Protein AF-A0A920V696-F1 (afdb_monomer)

Secondary structure (DSSP, 8-state):
-HHHHHHHHHHHHHHHS-PPP----SEEEHHHHHHTT-TTTTGGGS-BPTT-TTEEE-SSTHHHHHHTTTT--B-TTS-B-

Structure (mmCIF, N/CA/C/O backbone):
data_AF-A0A920V696-F1
#
_entry.id   AF-A0A920V696-F1
#
loop_
_atom_site.group_PDB
_atom_site.id
_atom_site.type_symbol
_atom_site.label_atom_id
_atom_site.label_alt_id
_atom_site.label_comp_id
_atom_site.label_asym_id
_atom_site.label_entity_id
_atom_site.label_seq_id
_atom_site.pdbx_PDB_ins_code
_atom_site.Cartn_x
_atom_site.Cartn_y
_atom_site.Cartn_z
_atom_site.occupancy
_atom_site.B_iso_or_equiv
_atom_site.auth_seq_id
_atom_site.auth_comp_id
_atom_site.auth_asym_id
_atom_site.auth_atom_id
_atom_site.pdbx_PDB_model_num
ATOM 1 N N . MET A 1 1 ? 23.486 6.476 1.799 1.00 88.31 1 MET A N 1
ATOM 2 C CA . MET A 1 1 ? 23.315 5.044 1.476 1.00 88.31 1 MET A CA 1
ATOM 3 C C . MET A 1 1 ? 21.841 4.639 1.413 1.00 88.31 1 MET A C 1
ATOM 5 O O . MET A 1 1 ? 21.435 4.221 0.344 1.00 88.31 1 MET A O 1
ATOM 9 N N . HIS A 1 2 ? 21.022 4.860 2.457 1.00 96.38 2 HIS A N 1
ATOM 10 C CA . HIS A 1 2 ? 19.584 4.501 2.482 1.00 96.38 2 HIS A CA 1
ATOM 11 C C . HIS A 1 2 ? 18.792 4.904 1.224 1.00 96.38 2 HIS A C 1
ATOM 13 O O . HIS A 1 2 ? 18.248 4.042 0.547 1.00 96.38 2 HIS A O 1
ATOM 19 N N . ARG A 1 3 ? 18.831 6.188 0.832 1.00 96.56 3 ARG A N 1
ATOM 20 C CA . ARG A 1 3 ? 18.173 6.672 -0.397 1.00 96.56 3 ARG A CA 1
ATOM 21 C C . ARG A 1 3 ? 18.617 5.923 -1.658 1.00 96.56 3 ARG A C 1
ATOM 23 O O . ARG A 1 3 ? 17.794 5.640 -2.512 1.00 96.56 3 ARG A O 1
ATOM 30 N N . ALA A 1 4 ? 19.911 5.628 -1.791 1.00 97.81 4 ALA A N 1
ATOM 31 C CA . ALA A 1 4 ? 20.435 4.960 -2.982 1.00 97.81 4 ALA A CA 1
ATOM 32 C C . ALA A 1 4 ? 19.920 3.517 -3.090 1.00 97.81 4 ALA A C 1
ATOM 34 O O . ALA A 1 4 ? 19.606 3.072 -4.186 1.00 97.81 4 ALA A O 1
ATOM 35 N N . LEU A 1 5 ? 19.782 2.823 -1.955 1.00 98.25 5 LEU A N 1
ATOM 36 C CA . LEU A 1 5 ? 19.223 1.476 -1.920 1.00 98.25 5 LEU A CA 1
ATOM 37 C C . LEU A 1 5 ? 17.740 1.469 -2.314 1.00 98.25 5 LEU A C 1
ATOM 39 O O . LEU A 1 5 ? 17.349 0.662 -3.150 1.00 98.25 5 LEU A O 1
ATOM 43 N N . THR A 1 6 ? 16.941 2.401 -1.780 1.00 97.44 6 THR A N 1
ATOM 44 C CA . THR A 1 6 ? 15.522 2.541 -2.154 1.00 97.44 6 THR A CA 1
ATOM 45 C C . THR A 1 6 ? 15.360 2.803 -3.650 1.00 97.44 6 THR A C 1
ATOM 47 O O . THR A 1 6 ? 14.576 2.118 -4.297 1.00 97.44 6 THR A O 1
ATOM 50 N N . GLN A 1 7 ? 16.143 3.730 -4.218 1.00 97.88 7 GLN A N 1
ATOM 51 C CA . GLN A 1 7 ? 16.063 4.021 -5.653 1.00 97.88 7 GLN A CA 1
ATOM 52 C C . GLN A 1 7 ? 16.489 2.835 -6.515 1.00 97.88 7 GLN A C 1
ATOM 54 O O . GLN A 1 7 ? 15.815 2.537 -7.492 1.00 97.88 7 GLN A O 1
ATOM 59 N N . PHE A 1 8 ? 17.552 2.121 -6.135 1.00 98.00 8 PHE A N 1
ATOM 60 C CA . PHE A 1 8 ? 17.969 0.911 -6.844 1.00 98.00 8 PHE A CA 1
ATOM 61 C C . PHE A 1 8 ? 16.862 -0.154 -6.866 1.00 98.00 8 PHE A C 1
ATOM 63 O O . PHE A 1 8 ? 16.591 -0.725 -7.919 1.00 98.00 8 PHE A O 1
ATOM 70 N N . MET A 1 9 ? 16.200 -0.395 -5.728 1.00 98.06 9 MET A N 1
ATOM 71 C CA . MET A 1 9 ? 15.099 -1.360 -5.639 1.00 98.06 9 MET A CA 1
ATOM 72 C C . MET A 1 9 ? 13.916 -0.951 -6.525 1.00 98.06 9 MET A C 1
ATOM 74 O O . MET A 1 9 ? 13.433 -1.772 -7.302 1.00 98.06 9 MET A O 1
ATOM 78 N N . LEU A 1 10 ? 13.482 0.313 -6.456 1.00 97.81 10 LEU A N 1
ATOM 79 C CA . LEU A 1 10 ? 12.385 0.824 -7.288 1.00 97.81 10 LEU A CA 1
ATOM 80 C C . LEU A 1 10 ? 12.714 0.732 -8.784 1.00 97.81 10 LEU A C 1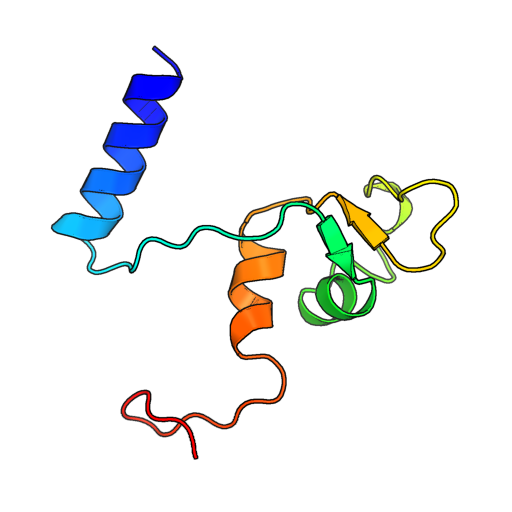
ATOM 82 O O . LEU A 1 10 ? 11.906 0.228 -9.562 1.00 97.81 10 LEU A O 1
ATOM 86 N N . ASP A 1 11 ? 13.917 1.157 -9.179 1.00 98.19 11 ASP A N 1
ATOM 87 C CA . ASP A 1 11 ? 14.366 1.115 -10.571 1.00 98.19 11 ASP A CA 1
ATOM 88 C C . ASP A 1 11 ? 14.395 -0.313 -11.126 1.00 98.19 11 ASP A C 1
ATOM 90 O O . ASP A 1 11 ? 13.912 -0.541 -12.234 1.00 98.19 11 ASP A O 1
ATOM 94 N N . MET A 1 12 ? 14.939 -1.264 -10.364 1.00 98.38 12 MET A N 1
ATOM 95 C CA . MET A 1 12 ? 15.029 -2.670 -10.764 1.00 98.38 12 MET A CA 1
ATOM 96 C C . MET A 1 12 ? 13.635 -3.295 -10.925 1.00 98.38 12 MET A C 1
ATOM 98 O O . MET A 1 12 ? 13.347 -3.898 -11.957 1.00 98.38 12 MET A O 1
ATOM 102 N N . HIS A 1 13 ? 12.720 -3.084 -9.971 1.00 98.38 13 HIS A N 1
ATOM 103 C CA . HIS A 1 13 ? 11.363 -3.632 -10.080 1.00 98.38 13 HIS A CA 1
ATOM 104 C C . HIS A 1 13 ? 10.568 -3.031 -11.247 1.00 98.38 13 HIS A C 1
ATOM 106 O O . HIS A 1 13 ? 9.811 -3.744 -11.909 1.00 98.38 13 HIS A O 1
ATOM 112 N N . LYS A 1 14 ? 10.780 -1.747 -11.539 1.00 97.75 14 LYS A N 1
ATOM 113 C CA . LYS A 1 14 ? 10.125 -1.048 -12.647 1.00 97.75 14 LYS A CA 1
ATOM 114 C C . LYS A 1 14 ? 10.671 -1.452 -14.016 1.00 97.75 14 LYS A C 1
ATOM 116 O O . LYS A 1 14 ? 9.894 -1.712 -14.929 1.00 97.75 14 LYS A O 1
ATOM 121 N N . LYS A 1 15 ? 11.998 -1.474 -14.178 1.00 97.88 15 LYS A N 1
ATOM 122 C CA . LYS A 1 15 ? 12.656 -1.687 -15.482 1.00 97.88 15 LYS A CA 1
ATOM 123 C C . LYS A 1 15 ? 12.750 -3.160 -15.854 1.00 97.88 15 LYS A C 1
ATOM 1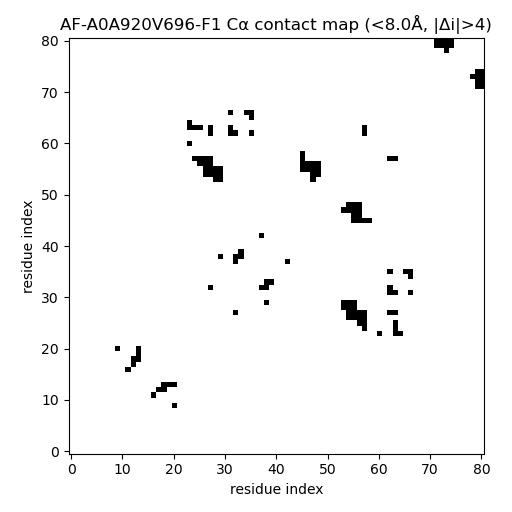25 O O . LYS A 1 15 ? 12.523 -3.495 -17.013 1.00 97.88 15 LYS A O 1
ATOM 130 N N . ASP A 1 16 ? 13.035 -4.016 -14.875 1.00 98.06 16 ASP A N 1
ATOM 131 C CA . ASP A 1 16 ? 13.416 -5.404 -15.142 1.00 98.06 16 ASP A CA 1
ATOM 132 C C . ASP A 1 16 ? 12.301 -6.402 -14.790 1.00 98.06 16 ASP A C 1
ATOM 134 O O . ASP A 1 16 ? 12.277 -7.506 -15.329 1.00 98.06 16 ASP A O 1
ATOM 138 N N . HIS A 1 17 ? 11.352 -6.028 -13.919 1.00 97.88 17 HIS A N 1
ATOM 139 C CA . HIS A 1 17 ? 10.292 -6.929 -13.436 1.00 97.88 17 HIS A CA 1
ATOM 140 C C . HIS A 1 17 ? 8.860 -6.494 -13.789 1.00 97.88 17 HIS A C 1
ATOM 142 O O . HIS A 1 17 ? 7.912 -7.190 -13.432 1.00 97.88 17 HIS A O 1
ATOM 148 N N . GLY A 1 18 ? 8.687 -5.376 -14.501 1.00 96.44 18 GLY A N 1
ATOM 149 C CA . GLY A 1 18 ? 7.385 -4.944 -15.023 1.00 96.44 18 GLY A CA 1
ATOM 150 C C . GLY A 1 18 ? 6.390 -4.441 -13.972 1.00 96.44 18 GLY A C 1
ATOM 151 O O . GLY A 1 18 ? 5.194 -4.407 -14.251 1.00 96.44 18 GLY A O 1
ATOM 152 N N . TYR A 1 19 ? 6.854 -4.055 -12.779 1.00 97.50 19 TYR A N 1
ATOM 153 C CA . TYR A 1 19 ? 5.991 -3.436 -11.771 1.00 97.50 19 TYR A CA 1
ATOM 154 C C . TYR A 1 19 ? 5.692 -1.973 -12.113 1.00 97.50 19 TYR A C 1
ATOM 156 O O . TYR A 1 19 ? 6.567 -1.227 -12.560 1.00 97.50 19 TYR A O 1
ATOM 164 N N . GLU A 1 20 ? 4.464 -1.544 -11.829 1.00 95.69 20 GLU A N 1
ATOM 165 C CA . GLU A 1 20 ? 4.094 -0.133 -11.836 1.00 95.69 20 GLU A CA 1
ATOM 166 C C . GLU A 1 20 ? 4.466 0.514 -10.497 1.00 95.69 20 GLU A C 1
ATOM 168 O O . GLU A 1 20 ? 4.185 -0.011 -9.419 1.00 95.69 20 GLU A O 1
ATOM 173 N N . GLU A 1 21 ? 5.131 1.662 -10.568 1.00 96.44 21 GLU A N 1
ATOM 174 C CA . GLU A 1 21 ? 5.509 2.432 -9.390 1.00 96.44 21 GLU A CA 1
ATOM 175 C C . GLU A 1 21 ? 4.333 3.301 -8.938 1.00 96.44 21 GLU A C 1
ATOM 177 O O . GLU A 1 21 ? 3.808 4.096 -9.717 1.00 96.44 21 GLU A O 1
ATOM 182 N N . LEU A 1 22 ? 3.946 3.176 -7.669 1.00 95.88 22 LEU A N 1
ATOM 183 C CA . LEU A 1 22 ? 2.785 3.856 -7.101 1.00 95.88 22 LEU A CA 1
ATOM 184 C C . LEU A 1 22 ? 3.187 4.675 -5.875 1.00 95.88 22 LEU A C 1
ATOM 186 O O . LEU A 1 22 ? 3.942 4.212 -5.019 1.00 95.88 22 LEU A O 1
ATOM 190 N N . TYR A 1 23 ? 2.627 5.878 -5.759 1.00 96.38 23 TYR A N 1
ATOM 191 C CA . TYR A 1 23 ? 2.679 6.666 -4.531 1.00 96.38 23 TYR A CA 1
ATOM 192 C C . TYR A 1 23 ? 1.368 6.493 -3.768 1.00 96.38 23 TYR A C 1
ATOM 194 O O . TYR A 1 23 ? 0.299 6.812 -4.285 1.00 96.38 23 TYR A O 1
ATOM 202 N N . VAL A 1 24 ? 1.446 5.975 -2.543 1.00 96.25 24 VAL A N 1
ATOM 203 C CA . VAL A 1 24 ? 0.276 5.522 -1.782 1.00 96.25 24 VAL A CA 1
ATOM 204 C C . VAL A 1 24 ? 0.142 6.231 -0.430 1.00 96.25 24 VAL A C 1
ATOM 206 O O . VAL A 1 24 ? 1.143 6.698 0.118 1.00 96.25 24 VAL A O 1
ATOM 209 N N . PRO A 1 25 ? -1.074 6.318 0.145 1.00 96.19 25 PRO A N 1
ATOM 210 C CA . PRO A 1 25 ? -1.274 6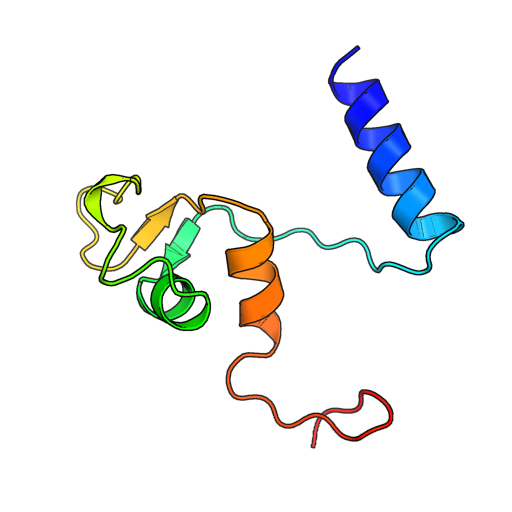.912 1.463 1.00 96.19 25 PRO A CA 1
ATOM 211 C C . PRO A 1 25 ? -0.567 6.128 2.574 1.00 96.19 25 PRO A C 1
ATOM 213 O O . PRO A 1 25 ? -0.666 4.905 2.647 1.00 96.19 25 PRO A O 1
ATOM 216 N N . TYR A 1 26 ? 0.069 6.846 3.503 1.00 96.62 26 TYR A N 1
ATOM 217 C CA . TYR A 1 26 ? 0.596 6.258 4.742 1.00 96.62 26 TYR A CA 1
ATOM 218 C C . TYR A 1 26 ? -0.450 6.159 5.853 1.00 96.62 26 TYR A C 1
ATOM 220 O O . TYR A 1 26 ? -0.204 5.494 6.851 1.00 96.62 26 TYR A O 1
ATOM 228 N N . ILE A 1 27 ? -1.600 6.820 5.701 1.00 96.50 27 ILE A N 1
ATOM 229 C CA . ILE A 1 27 ? -2.735 6.736 6.622 1.00 96.50 27 ILE A CA 1
ATOM 230 C C . ILE A 1 27 ? -3.845 5.969 5.911 1.00 96.50 27 ILE A C 1
ATOM 232 O O . ILE A 1 27 ? -4.244 6.336 4.806 1.00 96.50 27 ILE A O 1
ATOM 236 N N . VAL A 1 28 ? -4.335 4.911 6.548 1.00 96.25 28 VAL A N 1
ATOM 237 C CA . VAL A 1 28 ? -5.324 3.988 5.984 1.00 96.25 28 VAL A CA 1
ATOM 238 C C . VAL A 1 28 ? -6.511 3.823 6.918 1.00 96.25 28 VAL A C 1
ATOM 240 O O . VAL A 1 28 ? -6.402 3.972 8.137 1.00 96.25 28 VAL A O 1
ATOM 243 N N . SER A 1 29 ? -7.669 3.531 6.330 1.00 95.06 29 SER A N 1
ATOM 244 C CA . SER A 1 29 ? -8.888 3.268 7.092 1.00 95.06 29 SER A CA 1
ATOM 245 C C . SER A 1 29 ? -8.846 1.891 7.768 1.00 95.06 29 SER A C 1
ATOM 247 O O . SER A 1 29 ? -8.193 0.968 7.274 1.00 95.06 29 SER A O 1
ATOM 249 N N . SER A 1 30 ? -9.613 1.707 8.843 1.00 94.88 30 SER A N 1
ATOM 250 C CA . SER A 1 30 ? -9.860 0.390 9.455 1.00 94.88 30 SER A CA 1
ATOM 251 C C . SER A 1 30 ? -10.367 -0.637 8.434 1.00 94.88 30 SER A C 1
ATOM 253 O O . SER A 1 30 ? -9.914 -1.778 8.422 1.00 94.88 30 SER A O 1
ATOM 255 N N . ASN A 1 31 ? -11.234 -0.216 7.509 1.00 94.56 31 ASN A N 1
ATOM 256 C CA . ASN A 1 31 ? -11.755 -1.058 6.430 1.00 94.56 31 ASN A CA 1
ATOM 257 C C . ASN A 1 31 ? -10.666 -1.571 5.478 1.00 94.56 31 ASN A C 1
ATOM 259 O O . ASN A 1 31 ? -10.835 -2.644 4.893 1.00 94.56 31 ASN A O 1
ATOM 263 N N . SER A 1 32 ? -9.580 -0.815 5.296 1.00 95.19 32 SER A N 1
ATOM 264 C CA . SER A 1 32 ? -8.433 -1.242 4.491 1.00 95.19 32 SER A CA 1
ATOM 265 C C . SER A 1 32 ? -7.643 -2.337 5.209 1.00 95.19 32 SER A C 1
ATOM 267 O O . SER A 1 32 ? -7.323 -3.356 4.607 1.00 95.19 32 SER A O 1
ATOM 269 N N . LEU A 1 33 ? -7.423 -2.166 6.517 1.00 95.38 33 LEU A N 1
ATOM 270 C CA . LEU A 1 33 ? -6.721 -3.125 7.380 1.00 95.38 33 LEU A CA 1
ATOM 271 C C . LEU A 1 33 ? -7.495 -4.430 7.602 1.00 95.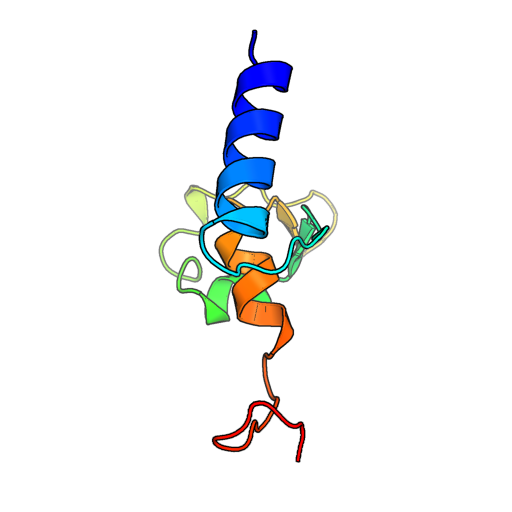38 33 LEU A C 1
ATOM 273 O O . LEU A 1 33 ? -6.886 -5.473 7.823 1.00 95.38 33 LEU A O 1
ATOM 277 N N . ILE A 1 34 ? -8.828 -4.389 7.551 1.00 94.31 34 ILE A N 1
ATOM 278 C CA . ILE A 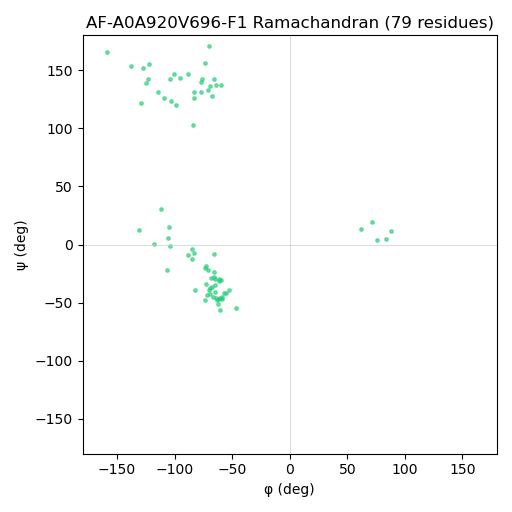1 34 ? -9.660 -5.602 7.549 1.00 94.31 34 ILE A CA 1
ATOM 279 C C . ILE A 1 34 ? -9.478 -6.359 6.229 1.00 94.31 34 ILE A C 1
ATOM 281 O O . ILE A 1 34 ? -9.325 -7.577 6.242 1.00 94.31 34 ILE A O 1
ATOM 285 N N . GLY A 1 35 ? -9.452 -5.645 5.095 1.00 90.38 35 GLY A N 1
ATOM 286 C CA . GLY A 1 35 ? -9.294 -6.248 3.767 1.00 90.38 35 GLY A CA 1
ATOM 287 C C . GLY A 1 35 ? -7.991 -7.036 3.601 1.00 90.38 35 GLY A C 1
ATOM 288 O O . GLY A 1 35 ? -7.963 -8.028 2.882 1.00 90.38 35 GLY A O 1
ATOM 289 N N . THR A 1 36 ? -6.938 -6.630 4.307 1.00 92.75 36 THR A N 1
ATOM 290 C CA . THR A 1 36 ? -5.603 -7.253 4.273 1.00 92.75 36 THR A CA 1
ATOM 291 C C . THR A 1 36 ? -5.288 -8.089 5.522 1.00 92.75 36 THR A C 1
ATOM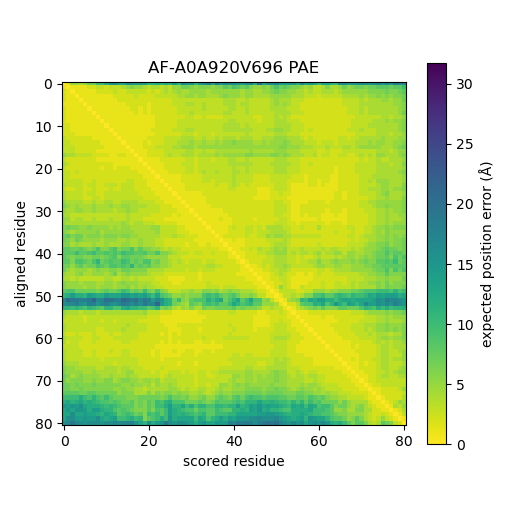 293 O O . THR A 1 36 ? -4.186 -8.612 5.660 1.00 92.75 36 THR A O 1
ATOM 296 N N . GLY A 1 37 ? -6.258 -8.263 6.429 1.00 92.25 37 GLY A N 1
ATOM 297 C CA . GLY A 1 37 ? -6.184 -9.206 7.551 1.00 92.25 37 GLY A CA 1
ATOM 298 C C . GLY A 1 37 ? -5.458 -8.725 8.814 1.00 92.25 37 GLY A C 1
ATOM 299 O O . GLY A 1 37 ? -5.318 -9.505 9.757 1.00 92.25 37 GLY A O 1
ATOM 300 N N . GLN A 1 38 ? -5.015 -7.465 8.885 1.00 93.56 38 GLN A N 1
ATOM 301 C CA . GLN A 1 38 ? -4.397 -6.903 10.094 1.00 93.56 38 GLN A CA 1
ATOM 302 C C . GLN A 1 38 ? -5.435 -6.706 11.205 1.00 93.56 38 GLN A C 1
ATOM 304 O O . GLN A 1 38 ? -5.172 -7.003 12.369 1.00 93.56 38 GLN A O 1
ATOM 309 N N . LEU A 1 39 ? -6.646 -6.266 10.861 1.00 93.25 39 LEU A N 1
ATOM 310 C CA . LEU A 1 39 ? -7.762 -6.205 11.806 1.00 93.25 39 LEU A CA 1
ATOM 311 C C . LEU A 1 39 ? -8.714 -7.398 11.623 1.00 93.25 39 LEU A C 1
ATOM 313 O O . LEU A 1 39 ? -8.911 -7.853 10.498 1.00 93.25 39 LEU A O 1
ATOM 317 N N . PRO A 1 40 ? -9.334 -7.900 12.713 1.00 92.25 40 PRO A N 1
ATOM 318 C CA . PRO A 1 40 ? -9.293 -7.365 14.084 1.00 92.25 40 PRO A CA 1
ATOM 319 C C . PRO A 1 40 ? -8.134 -7.888 14.956 1.00 92.25 40 PRO A C 1
ATOM 321 O O . PRO A 1 40 ? -7.940 -7.392 16.060 1.00 92.25 40 PRO A O 1
ATOM 324 N N . LYS A 1 41 ? -7.383 -8.899 14.502 1.00 91.19 41 LYS A N 1
ATOM 325 C CA . LYS A 1 41 ? -6.488 -9.691 15.364 1.00 91.19 41 LYS A CA 1
ATOM 326 C C . LYS A 1 41 ? -5.217 -8.959 15.815 1.00 91.19 41 LYS A C 1
ATOM 328 O O . LYS A 1 41 ? -4.760 -9.209 16.923 1.00 91.19 41 LYS A O 1
ATOM 333 N N . PHE A 1 42 ? -4.659 -8.089 14.978 1.00 92.44 42 PHE A N 1
ATOM 334 C CA . PHE A 1 42 ? -3.360 -7.439 15.194 1.00 92.44 42 PHE A CA 1
ATOM 335 C C . PHE A 1 42 ? -3.509 -5.934 15.452 1.00 92.44 42 PHE A C 1
ATOM 337 O O . PHE A 1 42 ? -2.650 -5.139 15.089 1.00 92.44 42 PHE A O 1
ATOM 344 N N . GLY A 1 43 ? -4.631 -5.516 16.050 1.00 88.25 43 GLY A N 1
ATOM 345 C CA . GLY A 1 43 ? -4.916 -4.100 16.296 1.00 88.25 43 GLY A CA 1
ATOM 346 C C . GLY A 1 43 ? -3.947 -3.426 17.270 1.00 88.25 43 GLY A C 1
ATOM 347 O O . GLY A 1 43 ? -3.694 -2.234 17.136 1.00 88.25 43 GLY A O 1
ATOM 348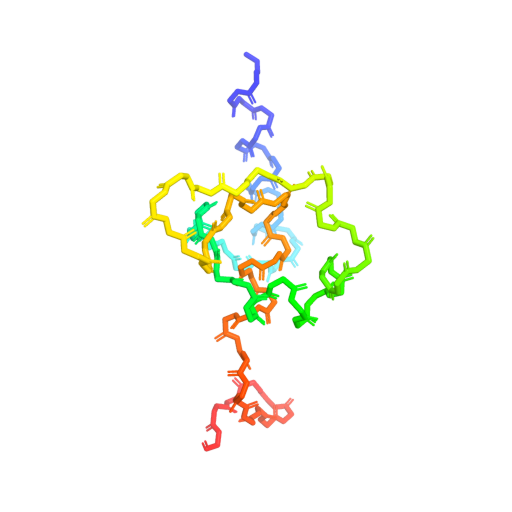 N N . GLU A 1 44 ? -3.388 -4.184 18.215 1.00 91.75 44 GLU A N 1
ATOM 349 C CA . GLU A 1 44 ? -2.425 -3.682 19.206 1.00 91.75 44 GLU A CA 1
ATOM 350 C C . GLU A 1 44 ? -1.055 -3.347 18.591 1.00 91.75 44 GLU A C 1
ATOM 352 O O . GLU A 1 44 ? -0.334 -2.512 19.132 1.00 91.75 44 GLU A O 1
ATOM 357 N N . ASP A 1 45 ? -0.730 -3.925 17.429 1.00 93.44 45 ASP A N 1
ATOM 358 C CA . ASP A 1 45 ? 0.527 -3.684 16.705 1.00 93.44 45 ASP A CA 1
ATOM 359 C C . ASP A 1 45 ? 0.463 -2.440 15.794 1.00 93.44 45 ASP A C 1
ATOM 361 O O . ASP A 1 45 ? 1.446 -2.079 15.142 1.00 93.44 45 ASP A O 1
ATOM 365 N N . LEU A 1 46 ? -0.701 -1.784 15.706 1.00 94.31 46 LEU A N 1
ATOM 366 C CA . LEU A 1 46 ? -0.952 -0.668 14.795 1.00 94.31 46 LEU A CA 1
ATOM 367 C C . LEU A 1 46 ? -0.956 0.677 15.525 1.00 94.31 46 LEU A C 1
ATOM 369 O O . LEU A 1 46 ? -1.535 0.838 16.598 1.00 94.31 46 LEU A O 1
ATOM 373 N N . PHE A 1 47 ? -0.409 1.702 14.873 1.00 95.12 47 PHE A N 1
ATOM 374 C CA . PHE A 1 47 ? -0.513 3.076 15.358 1.00 95.12 47 PHE A CA 1
ATOM 375 C C . PHE A 1 47 ? -1.838 3.702 14.919 1.00 95.12 47 PHE A C 1
ATOM 377 O O . PHE A 1 47 ? -1.991 4.113 13.765 1.00 95.12 47 PHE A O 1
ATOM 384 N N . LYS A 1 48 ? -2.800 3.784 15.842 1.00 94.44 48 LYS A N 1
ATOM 385 C CA . LYS A 1 48 ? -4.067 4.502 15.642 1.00 94.44 48 LYS A CA 1
ATOM 386 C C . LYS A 1 48 ? -3.857 6.014 15.769 1.00 94.44 48 LYS A C 1
ATOM 388 O O . LYS A 1 48 ? -3.131 6.464 16.652 1.00 94.44 48 LYS A O 1
ATOM 393 N N . LEU A 1 49 ? -4.507 6.801 14.911 1.00 94.44 49 LEU A N 1
ATOM 394 C CA . LEU A 1 49 ? -4.488 8.261 15.030 1.00 94.44 49 LEU A CA 1
ATOM 395 C C . LEU A 1 49 ? -5.423 8.732 16.150 1.00 94.44 49 LEU A C 1
ATOM 397 O O . LEU A 1 49 ? -6.594 8.352 16.194 1.00 94.44 49 LEU A O 1
ATOM 401 N N . GLU A 1 50 ? -4.926 9.598 17.031 1.00 91.44 50 GLU A N 1
ATOM 402 C CA . GLU A 1 50 ? -5.748 10.224 18.069 1.00 91.44 50 GLU A CA 1
ATOM 403 C C . GLU A 1 50 ? -6.808 11.156 17.457 1.00 91.44 50 GLU A C 1
ATOM 405 O O . GLU A 1 50 ? -6.563 11.840 16.464 1.00 91.44 50 GLU A O 1
ATOM 410 N N . GLY A 1 51 ? -8.011 11.174 18.039 1.00 85.19 51 GLY A N 1
ATOM 411 C CA . GLY A 1 51 ? -9.134 11.986 17.546 1.00 85.19 51 GLY A CA 1
ATOM 412 C C . GLY A 1 51 ? -9.821 11.446 16.285 1.00 85.19 51 GLY A C 1
ATOM 413 O O . GLY A 1 51 ? -10.746 12.077 15.778 1.00 85.19 51 GLY A O 1
ATOM 414 N N . SER A 1 52 ? -9.407 10.277 15.790 1.00 77.81 52 SER A N 1
ATOM 415 C CA . SER A 1 52 ? -10.053 9.578 14.684 1.00 77.81 52 SER A CA 1
ATOM 416 C C . SER A 1 52 ? -10.331 8.127 15.061 1.00 77.81 52 SER A C 1
ATOM 418 O O . SER A 1 52 ? -9.417 7.339 15.302 1.00 77.81 52 SER A O 1
ATOM 420 N N . ASP A 1 53 ? -11.596 7.721 14.999 1.00 74.56 53 ASP A N 1
ATOM 421 C CA . ASP A 1 53 ? -11.962 6.358 15.376 1.00 74.56 53 ASP A CA 1
ATOM 422 C C . ASP A 1 53 ? -11.526 5.294 14.363 1.00 74.56 53 ASP A C 1
ATOM 424 O O . ASP A 1 53 ? -11.404 4.127 14.737 1.00 74.56 53 ASP A O 1
ATOM 428 N N . ASN A 1 54 ? -11.215 5.688 13.121 1.00 89.31 54 ASN A N 1
ATOM 429 C CA 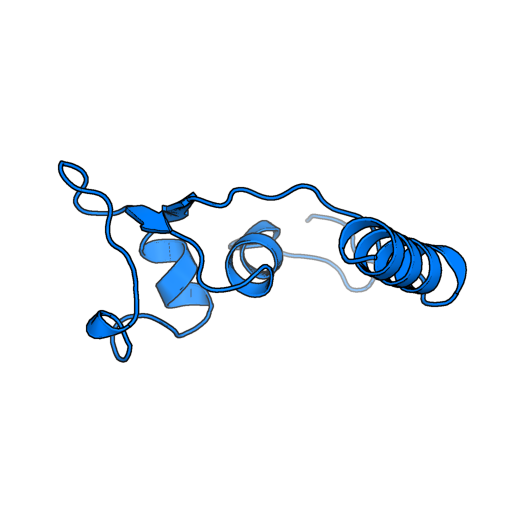. ASN A 1 54 ? -11.128 4.767 11.985 1.00 89.31 54 ASN A CA 1
ATOM 430 C C . ASN A 1 54 ? -9.856 4.881 11.134 1.00 89.31 54 ASN A C 1
ATOM 432 O O . ASN A 1 54 ? -9.820 4.291 10.056 1.00 89.31 54 ASN A O 1
ATOM 436 N N . TYR A 1 55 ? -8.822 5.597 11.585 1.00 95.56 55 TYR A N 1
ATOM 437 C CA . TYR A 1 55 ? -7.579 5.767 10.823 1.00 95.56 55 TYR A CA 1
ATOM 438 C C . TYR A 1 55 ? -6.348 5.311 11.598 1.00 95.56 55 TYR A C 1
ATOM 440 O O . TYR A 1 55 ? -6.228 5.525 12.806 1.00 95.56 55 TYR A O 1
ATOM 448 N N . PHE A 1 56 ? -5.428 4.707 10.856 1.00 96.75 56 PHE A N 1
ATOM 449 C CA . PHE A 1 56 ? -4.196 4.111 11.350 1.00 96.75 56 PHE A CA 1
ATOM 450 C C . PHE A 1 56 ? -3.047 4.469 10.408 1.00 96.75 56 PHE A C 1
ATOM 452 O O . PHE A 1 56 ? -3.268 4.683 9.212 1.00 96.75 56 PHE A O 1
ATOM 459 N N . LEU A 1 57 ? -1.819 4.493 10.921 1.00 96.94 57 LEU A N 1
ATOM 460 C CA . LEU A 1 57 ? -0.642 4.445 10.059 1.00 96.94 57 LEU A CA 1
ATOM 461 C C . LEU A 1 57 ? -0.542 3.060 9.418 1.00 96.94 57 LEU A C 1
ATOM 463 O O . LEU A 1 57 ? -0.732 2.037 10.077 1.00 96.94 57 LEU A O 1
ATOM 467 N N . SER A 1 58 ? -0.243 3.036 8.125 1.00 96.19 58 SER A N 1
ATOM 468 C CA . SER A 1 58 ? -0.087 1.800 7.378 1.00 96.19 58 SER A CA 1
ATOM 469 C C . SER A 1 58 ? 1.151 1.040 7.866 1.00 96.19 58 SER A C 1
ATOM 471 O O . SER A 1 58 ? 2.239 1.619 7.877 1.00 96.19 58 SER A O 1
ATOM 473 N N . PRO A 1 59 ? 1.034 -0.253 8.218 1.00 95.94 59 PRO A N 1
ATOM 474 C CA . PRO A 1 59 ? 2.176 -1.051 8.667 1.00 95.94 59 PRO A CA 1
ATOM 475 C C . PRO A 1 59 ? 3.128 -1.434 7.521 1.00 95.94 59 PRO A C 1
ATOM 477 O O . PRO A 1 59 ? 4.279 -1.784 7.759 1.00 95.94 59 PRO A O 1
ATOM 480 N N . THR A 1 60 ? 2.654 -1.395 6.271 1.00 96.44 60 THR A N 1
ATOM 481 C CA . THR A 1 60 ? 3.408 -1.765 5.061 1.00 96.44 60 THR A CA 1
ATOM 482 C C . THR A 1 60 ? 2.781 -1.119 3.817 1.00 96.44 60 THR A C 1
ATOM 484 O O . THR A 1 60 ? 1.645 -0.643 3.868 1.00 96.44 60 THR A O 1
ATOM 487 N N . GLY A 1 61 ? 3.493 -1.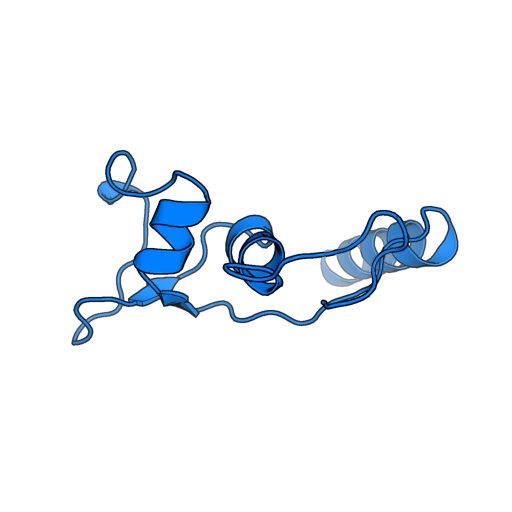106 2.686 1.00 95.00 61 GLY A N 1
ATOM 488 C CA . GLY A 1 61 ? 2.946 -0.672 1.393 1.00 95.00 61 GLY A CA 1
ATOM 489 C C . GLY A 1 61 ? 1.842 -1.592 0.850 1.00 95.00 61 GLY A C 1
ATOM 490 O O . GLY A 1 61 ? 0.985 -1.135 0.102 1.00 95.00 61 GLY A O 1
ATOM 491 N N . GLU A 1 62 ? 1.807 -2.860 1.272 1.00 96.44 62 GLU A N 1
ATOM 492 C CA . GLU A 1 62 ? 0.798 -3.845 0.847 1.00 96.44 62 GLU A CA 1
ATOM 493 C C . GLU A 1 62 ? -0.639 -3.392 1.140 1.00 96.44 62 GLU A C 1
ATOM 495 O O . GLU A 1 62 ? -1.520 -3.568 0.298 1.00 96.44 62 GLU A O 1
ATOM 500 N N . VAL A 1 63 ? -0.872 -2.795 2.316 1.00 96.94 63 VAL A N 1
ATOM 501 C CA . VAL A 1 63 ? -2.216 -2.426 2.781 1.00 96.94 63 VAL A CA 1
ATOM 502 C C . VAL A 1 63 ? -2.890 -1.434 1.829 1.00 96.94 63 VAL A C 1
ATOM 504 O O . VAL A 1 63 ? -3.975 -1.745 1.332 1.00 96.94 63 VAL A O 1
ATOM 507 N N . PRO A 1 64 ? -2.298 -0.264 1.520 1.00 96.69 64 PRO A N 1
ATOM 508 C CA . PRO A 1 64 ? -2.911 0.657 0.578 1.00 96.69 64 PRO A CA 1
ATOM 509 C C . PRO A 1 64 ? -2.899 0.123 -0.860 1.00 96.69 64 PRO A C 1
ATOM 511 O O . PRO A 1 64 ? -3.900 0.311 -1.541 1.00 96.69 64 PRO A O 1
ATOM 514 N N . ILE A 1 65 ? -1.843 -0.575 -1.309 1.00 95.88 65 ILE A N 1
ATOM 515 C CA . ILE A 1 65 ? -1.753 -1.096 -2.689 1.00 95.88 65 ILE A CA 1
ATOM 516 C C . ILE A 1 65 ? -2.868 -2.110 -2.969 1.00 95.88 65 ILE A C 1
ATOM 518 O O . ILE A 1 65 ? -3.621 -1.950 -3.926 1.00 95.88 65 ILE A O 1
ATOM 522 N N . SER A 1 66 ? -3.035 -3.118 -2.109 1.00 93.94 66 SER A N 1
ATOM 523 C CA . SER A 1 66 ? -4.039 -4.176 -2.312 1.00 93.94 66 SER A CA 1
ATOM 524 C C . SER A 1 66 ? -5.471 -3.644 -2.239 1.00 93.94 66 SER A C 1
ATOM 526 O O . SER A 1 66 ? -6.373 -4.178 -2.878 1.00 93.94 66 SER A O 1
ATOM 528 N N . ASN A 1 67 ? -5.687 -2.560 -1.489 1.00 94.94 67 ASN A N 1
ATOM 529 C CA . ASN A 1 67 ? -6.997 -1.927 -1.370 1.00 94.94 67 ASN A CA 1
ATOM 530 C C . ASN A 1 67 ? -7.326 -0.948 -2.514 1.00 94.94 67 ASN A C 1
ATOM 532 O O . ASN A 1 67 ? -8.469 -0.502 -2.580 1.00 94.94 67 ASN A O 1
ATOM 536 N N . MET A 1 68 ? -6.399 -0.625 -3.429 1.00 92.50 68 MET A N 1
ATOM 537 C CA . MET A 1 68 ? -6.690 0.266 -4.572 1.00 92.50 68 MET A CA 1
ATOM 538 C C . MET A 1 68 ? -7.777 -0.289 -5.495 1.00 92.50 68 MET A C 1
ATOM 540 O O . MET A 1 68 ? -8.534 0.471 -6.091 1.00 92.50 68 MET A O 1
ATOM 544 N N . LEU A 1 69 ? -7.853 -1.615 -5.590 1.00 90.81 69 LEU A N 1
ATOM 545 C CA . LEU A 1 69 ? -8.809 -2.338 -6.425 1.00 90.81 69 LEU A CA 1
ATOM 546 C C . LEU A 1 69 ? -9.936 -2.959 -5.593 1.00 90.81 69 LEU A C 1
ATOM 548 O O . LEU A 1 69 ? -10.660 -3.835 -6.066 1.00 90.81 69 LEU A O 1
ATOM 552 N N . LYS A 1 70 ? -10.086 -2.525 -4.336 1.00 91.19 70 LYS A N 1
ATOM 553 C CA . LYS A 1 70 ? -11.164 -2.995 -3.472 1.00 91.19 70 LYS A CA 1
ATOM 554 C C . LYS A 1 70 ? -12.514 -2.671 -4.113 1.00 91.19 70 LYS A C 1
ATOM 556 O O . LYS A 1 70 ? -12.715 -1.575 -4.631 1.00 91.19 70 LYS A O 1
ATOM 561 N N . ASP A 1 71 ? -13.424 -3.639 -4.055 1.00 92.25 71 ASP A N 1
ATOM 562 C CA . ASP A 1 71 ? -14.786 -3.546 -4.589 1.00 92.25 71 ASP A CA 1
ATOM 563 C C . ASP A 1 71 ? -14.859 -3.325 -6.120 1.00 92.25 71 ASP A C 1
ATOM 565 O O . ASP A 1 71 ? -15.927 -3.026 -6.648 1.00 92.25 71 ASP A O 1
ATOM 569 N N . GLN A 1 72 ? -13.748 -3.513 -6.847 1.00 91.94 72 GLN A N 1
ATOM 570 C CA . GLN A 1 72 ? -13.696 -3.477 -8.312 1.00 91.94 72 GLN A CA 1
ATOM 571 C C . GLN A 1 72 ? -13.804 -4.890 -8.896 1.00 91.94 72 GLN A C 1
ATOM 573 O O . GLN A 1 72 ? -13.232 -5.841 -8.359 1.00 91.94 72 GLN A O 1
ATOM 578 N N . VAL A 1 73 ? -14.487 -5.026 -10.035 1.00 92.56 73 VAL A N 1
ATOM 579 C CA . VAL A 1 73 ? -14.447 -6.252 -10.842 1.00 92.56 73 VAL A CA 1
ATOM 580 C C . VAL A 1 73 ? -13.540 -6.007 -12.037 1.00 92.56 73 VAL A C 1
ATOM 582 O O . VAL A 1 73 ? -13.747 -5.070 -12.805 1.00 92.56 73 VAL A O 1
ATOM 585 N N . ILE A 1 74 ? -12.523 -6.851 -12.171 1.00 91.12 74 ILE A N 1
ATOM 586 C CA . ILE A 1 74 ? -11.499 -6.728 -13.203 1.00 91.12 74 ILE A CA 1
ATOM 587 C C . ILE A 1 74 ? -11.618 -7.932 -14.128 1.00 91.12 74 ILE A C 1
ATOM 589 O O . ILE A 1 74 ? -11.708 -9.074 -13.667 1.00 91.12 74 ILE A O 1
ATOM 593 N N . ASP A 1 75 ? -11.645 -7.679 -15.433 1.00 93.50 75 ASP A N 1
ATOM 594 C CA . ASP A 1 75 ? -11.636 -8.747 -16.424 1.00 93.50 75 ASP A CA 1
ATOM 595 C C . ASP A 1 75 ? -10.269 -9.463 -16.476 1.00 93.50 75 ASP A C 1
ATOM 597 O O . ASP A 1 75 ? -9.268 -9.031 -15.903 1.00 93.50 75 ASP A O 1
ATOM 601 N N . SER A 1 76 ? -10.187 -10.573 -17.212 1.00 91.50 76 SER A N 1
ATOM 602 C CA . SER A 1 76 ? -8.935 -11.334 -17.340 1.00 91.50 76 SER A CA 1
ATOM 603 C C . SER A 1 76 ? -7.811 -10.582 -18.070 1.00 91.50 76 SER A C 1
ATOM 605 O O . SER A 1 76 ? -6.702 -11.102 -18.175 1.00 91.50 76 SER A O 1
ATOM 607 N N . LYS A 1 77 ? -8.103 -9.416 -18.653 1.00 89.19 77 LYS A N 1
ATOM 608 C CA . LYS A 1 77 ? -7.156 -8.560 -19.376 1.00 89.19 77 LYS A CA 1
ATOM 609 C C . LYS A 1 77 ? -6.739 -7.332 -18.557 1.00 89.19 77 LYS A C 1
ATOM 611 O O . LYS A 1 77 ? -5.907 -6.572 -19.044 1.00 89.19 77 LYS A O 1
ATOM 616 N N . GLY A 1 78 ? -7.267 -7.151 -17.345 1.00 80.44 78 GLY A N 1
ATOM 617 C CA . GLY A 1 78 ? -6.948 -6.017 -16.479 1.00 80.44 78 GLY A CA 1
ATOM 618 C C . GLY A 1 78 ? -7.826 -4.778 -16.689 1.00 80.44 78 GLY A C 1
ATOM 619 O O . GLY A 1 78 ? -7.481 -3.719 -16.173 1.00 80.44 78 GLY A O 1
ATOM 620 N N . ASN A 1 79 ? -8.935 -4.873 -17.432 1.00 82.50 79 ASN A N 1
ATOM 621 C CA . ASN A 1 79 ? -9.867 -3.756 -17.606 1.00 82.50 79 ASN A CA 1
ATOM 622 C C . ASN A 1 79 ? -10.931 -3.747 -16.505 1.00 82.50 79 ASN A C 1
ATOM 624 O O . ASN A 1 79 ? -11.388 -4.802 -16.058 1.00 82.50 79 ASN A O 1
ATOM 628 N N . TYR A 1 80 ? -11.359 -2.545 -16.123 1.00 77.06 80 TYR A N 1
ATOM 629 C CA . TYR A 1 80 ? -12.499 -2.337 -15.234 1.00 77.06 80 TYR A CA 1
ATOM 630 C C . TYR A 1 80 ? -13.804 -2.674 -15.969 1.00 77.06 80 TYR A C 1
ATOM 632 O O . TYR A 1 80 ? -13.984 -2.250 -17.116 1.00 77.06 80 TYR A O 1
ATOM 640 N N . LEU A 1 81 ? -14.680 -3.447 -15.317 1.00 67.06 81 LEU A N 1
ATOM 641 C CA . LEU A 1 81 ? -16.047 -3.708 -15.785 1.00 67.06 81 LEU A CA 1
ATOM 642 C C . LEU A 1 81 ? -17.016 -2.585 -15.405 1.00 67.06 81 LEU A C 1
ATOM 644 O O . LEU A 1 81 ? -16.857 -2.008 -14.306 1.00 67.06 81 LEU A O 1
#

Sequence (81 aa):
MHRALTQFMLDMHKKDHGYEELYVPYIVSSNSLIGTGQLPKFGEDLFKLEGSDNYFLSPTGEVPISNMLKDQVIDSKGNYL

Solvent-accessible surface area (backbone atoms only — not comparable to full-atom values): 5111 Å² total; per-residue (Å²): 108,70,68,60,54,54,51,51,52,54,50,46,39,41,74,76,65,73,45,83,88,80,91,74,67,58,64,39,46,52,73,38,35,41,77,69,59,45,40,81,85,48,54,88,83,47,54,67,45,86,100,42,99,48,38,26,50,51,94,51,73,63,46,52,59,67,45,73,57,58,98,59,61,65,49,101,83,73,46,81,114

Mean predicted aligned error: 4.12 Å

Foldseek 3Di:
DVVVVVVVVVCCCVPPVVDDDDDFDQKDWQVLCVVVPCPDPVPVVWADDPPDPTITGDPDPCSRVVCVCPPFDADPVGDTD

pLDDT: mean 93.36, std 5.64, range [67.06, 98.38]

Radius of gyration: 15.54 Å; Cα contacts (8 Å, |Δi|>4): 70; chains: 1; bounding box: 39×23×39 Å

Nearest PDB structures (foldseek):
  6hdz-assembly1_B  TM=9.570E-01  e=2.377E-06  Pseudomonas aeruginosa
  4eo4-assembly2_B  TM=8.125E-01  e=9.004E-03  Saccharomyces cerevisiae S288C
  4eo4-assembly2_D  TM=8.076E-01  e=2.217E-02  Saccharomyces cerevisiae S288C
  4eo4-assembly1_A  TM=8.098E-01  e=2.522E-02  Saccharomyces cerevisiae S288C
  8dqh-assembly1_A  TM=6.943E-01  e=7.533E-02  Methanomethylophilus alvi